Protein AF-A0A7C7A8K2-F1 (afdb_monomer_lite)

Radius of gyration: 17.85 Å; chains: 1; bounding box: 45×29×44 Å

pLDDT: mean 81.15, std 8.79, range [51.19, 93.0]

Sequence (55 aa):
MKIKAKQLSLSDIYDDVQSFFEEDKPKFIKLFESFVDLSELIPSSFYAHYYSHFG

Structure (mmCIF, N/CA/C/O backbone):
data_AF-A0A7C7A8K2-F1
#
_entry.id   AF-A0A7C7A8K2-F1
#
loop_
_atom_site.group_PDB
_atom_site.id
_atom_site.type_symbol
_atom_site.label_atom_id
_atom_site.label_alt_id
_atom_site.label_comp_id
_atom_site.label_asym_id
_atom_site.label_entity_id
_atom_site.label_seq_id
_atom_site.pdbx_PDB_ins_code
_atom_site.Cartn_x
_atom_site.Cartn_y
_atom_site.Cartn_z
_atom_site.occupancy
_atom_site.B_iso_or_equiv
_atom_site.auth_seq_id
_atom_site.auth_comp_id
_atom_site.auth_asym_id
_atom_site.auth_atom_id
_atom_site.pdbx_PDB_model_num
ATOM 1 N N . MET A 1 1 ? -26.889 -17.647 21.900 1.00 51.19 1 MET A N 1
ATOM 2 C CA . MET A 1 1 ? -26.892 -16.236 21.457 1.00 51.19 1 MET A CA 1
ATOM 3 C C . MET A 1 1 ? -26.195 -16.178 20.099 1.00 51.19 1 MET A C 1
ATOM 5 O O . MET A 1 1 ? -25.011 -16.473 20.046 1.00 51.19 1 MET A O 1
ATOM 9 N N . LYS A 1 2 ? -26.915 -15.953 18.987 1.00 56.91 2 LYS A N 1
ATOM 10 C CA . LYS A 1 2 ? -26.285 -15.861 17.654 1.00 56.91 2 LYS A CA 1
ATOM 11 C C . LYS A 1 2 ? -25.664 -14.472 17.518 1.00 56.91 2 LYS A C 1
ATOM 13 O O . LYS A 1 2 ? -26.396 -13.494 17.406 1.00 56.91 2 LYS A O 1
ATOM 18 N N . ILE A 1 3 ? -24.338 -14.395 17.549 1.00 67.38 3 ILE A N 1
ATOM 19 C CA . ILE A 1 3 ? -23.607 -13.173 17.214 1.00 67.38 3 ILE A CA 1
ATOM 20 C C . ILE A 1 3 ? -23.829 -12.956 15.715 1.00 67.38 3 ILE A C 1
ATOM 22 O O . ILE A 1 3 ? -23.359 -13.744 14.897 1.00 67.38 3 ILE A O 1
ATOM 26 N N . LYS A 1 4 ? -24.624 -11.946 15.345 1.00 70.25 4 LYS A N 1
ATOM 27 C CA . LYS A 1 4 ? -24.702 -11.516 13.948 1.00 70.25 4 LYS A CA 1
ATOM 28 C C . LYS A 1 4 ? -23.376 -10.833 13.638 1.00 70.25 4 LYS A C 1
ATOM 30 O O . LYS A 1 4 ? -23.130 -9.744 14.145 1.00 70.25 4 LYS A O 1
ATOM 35 N N . ALA A 1 5 ? -22.521 -11.483 12.852 1.00 73.44 5 ALA A N 1
ATOM 36 C CA . ALA A 1 5 ? -21.357 -10.815 12.292 1.00 73.44 5 ALA A CA 1
ATOM 37 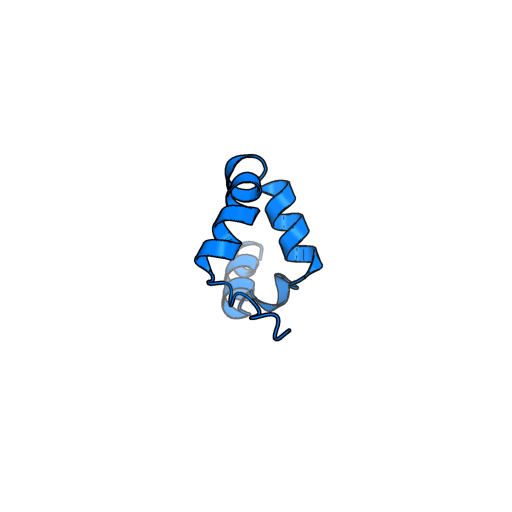C C . ALA A 1 5 ? -21.865 -9.608 11.490 1.00 73.44 5 ALA A C 1
ATOM 39 O O . ALA A 1 5 ? -22.673 -9.776 10.572 1.00 73.44 5 ALA A O 1
ATOM 40 N N . LYS A 1 6 ? -21.468 -8.392 11.887 1.00 79.56 6 LYS A N 1
ATOM 41 C CA . LYS A 1 6 ? -21.730 -7.189 11.093 1.00 79.56 6 LYS A CA 1
ATOM 42 C C . LYS A 1 6 ? -20.953 -7.382 9.793 1.00 79.56 6 LYS A C 1
ATOM 44 O O . LYS A 1 6 ? -19.728 -7.365 9.814 1.00 79.56 6 LYS A O 1
ATOM 49 N N . GLN A 1 7 ? -21.655 -7.634 8.690 1.00 82.38 7 GLN A N 1
ATOM 50 C CA . GLN A 1 7 ? -21.027 -7.592 7.376 1.00 82.38 7 GLN A CA 1
ATOM 51 C C . GLN A 1 7 ? -20.570 -6.153 7.152 1.00 82.38 7 GLN A C 1
ATOM 53 O O . GLN A 1 7 ? -21.390 -5.236 7.178 1.00 82.38 7 GLN A O 1
ATOM 58 N N . LEU A 1 8 ? -19.264 -5.969 7.002 1.00 81.38 8 LEU A N 1
ATOM 59 C CA . LEU A 1 8 ? -18.680 -4.669 6.720 1.00 81.38 8 LEU A CA 1
ATOM 60 C C . LEU A 1 8 ? -18.799 -4.391 5.225 1.00 81.38 8 LEU A C 1
ATOM 62 O O . LEU A 1 8 ? -18.576 -5.279 4.395 1.00 81.38 8 LEU A O 1
ATOM 66 N N . SER A 1 9 ? -19.185 -3.166 4.890 1.00 81.38 9 SER A N 1
ATOM 67 C CA . SER A 1 9 ? -19.073 -2.656 3.531 1.00 81.38 9 SER A CA 1
ATOM 68 C C . SER A 1 9 ? -17.648 -2.156 3.279 1.00 81.38 9 SER A C 1
ATOM 70 O O . SER A 1 9 ? -16.896 -1.884 4.214 1.00 81.38 9 SER A O 1
ATOM 72 N N . LEU A 1 10 ? -17.276 -1.998 2.006 1.00 75.81 10 LEU A N 1
ATOM 73 C CA . LEU A 1 10 ? -16.005 -1.357 1.652 1.00 75.81 10 LEU A CA 1
ATOM 74 C C . LEU A 1 10 ? -15.917 0.074 2.202 1.00 75.81 10 LEU A C 1
ATOM 76 O O . LEU A 1 10 ? -14.828 0.521 2.535 1.00 75.81 10 LEU A O 1
ATOM 80 N N . SER A 1 11 ? -17.053 0.762 2.337 1.00 78.06 11 SER A N 1
ATOM 81 C CA . SER A 1 11 ? -17.136 2.094 2.937 1.00 78.06 11 SER A CA 1
ATOM 82 C C . SER A 1 11 ? -16.790 2.073 4.427 1.00 78.06 11 SER A C 1
ATOM 84 O O . SER A 1 11 ? -15.991 2.892 4.855 1.00 78.06 11 SER A O 1
ATOM 86 N N . ASP A 1 12 ? -17.297 1.091 5.190 1.00 81.69 12 ASP A N 1
ATOM 87 C CA . ASP A 1 12 ? -16.945 0.941 6.615 1.00 81.69 12 ASP A CA 1
ATOM 88 C C . ASP A 1 12 ? -15.427 0.730 6.800 1.00 81.69 12 ASP A C 1
ATOM 90 O O . ASP A 1 12 ? -14.852 1.205 7.769 1.00 81.69 12 ASP A O 1
ATOM 94 N N . ILE A 1 13 ? -14.775 0.016 5.874 1.00 80.44 13 ILE A N 1
ATOM 95 C CA . ILE A 1 13 ? -13.320 -0.218 5.905 1.00 80.44 13 ILE A CA 1
ATOM 96 C C . ILE A 1 13 ? -12.555 1.043 5.491 1.00 80.44 13 ILE A C 1
ATOM 98 O O . ILE A 1 13 ? -11.483 1.317 6.023 1.00 80.44 13 ILE A O 1
ATOM 102 N N . TYR A 1 14 ? -13.085 1.792 4.521 1.00 79.19 14 TYR A N 1
ATOM 103 C CA . TYR A 1 14 ? -12.457 3.006 4.013 1.00 79.19 14 TYR A CA 1
ATOM 104 C C . TYR A 1 14 ? -12.370 4.094 5.087 1.00 79.19 14 TYR A C 1
ATOM 106 O O . TYR A 1 14 ? -11.308 4.693 5.238 1.00 79.19 14 TYR A O 1
ATOM 114 N N . ASP A 1 15 ? -13.435 4.294 5.866 1.00 81.12 15 ASP A N 1
ATOM 115 C CA . ASP A 1 15 ? -13.467 5.285 6.950 1.00 81.12 15 ASP A CA 1
ATOM 116 C C . ASP A 1 15 ? -12.353 5.028 7.989 1.00 81.12 15 ASP A C 1
ATOM 118 O O . ASP A 1 15 ? -11.700 5.964 8.454 1.00 81.12 15 ASP A O 1
ATOM 122 N N . ASP A 1 16 ? -12.052 3.756 8.281 1.00 77.25 16 ASP A N 1
ATOM 123 C CA . ASP A 1 16 ? -11.001 3.354 9.228 1.00 77.25 16 ASP A CA 1
ATOM 124 C C . ASP A 1 16 ? -9.574 3.648 8.724 1.00 77.25 16 ASP A C 1
ATOM 126 O O . ASP A 1 16 ? -8.645 3.793 9.524 1.00 77.25 16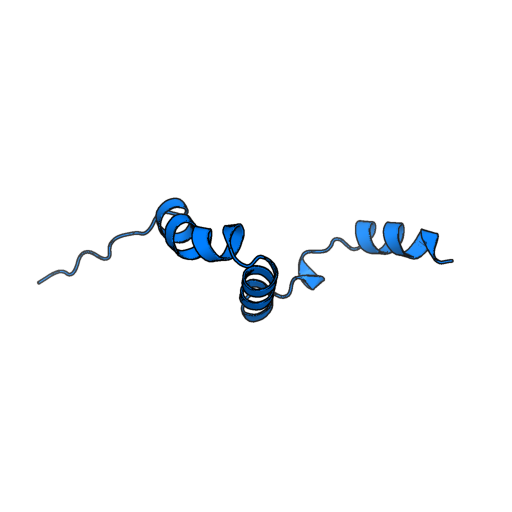 ASP A O 1
ATOM 130 N N . VAL A 1 17 ? -9.376 3.737 7.404 1.00 74.94 17 VAL A N 1
ATOM 131 C CA . VAL A 1 17 ? -8.064 4.010 6.784 1.00 74.94 17 VAL A CA 1
ATOM 132 C C . VAL A 1 17 ? -7.951 5.408 6.179 1.00 74.94 17 VAL A C 1
ATOM 134 O O . VAL A 1 17 ? -6.859 5.806 5.764 1.00 74.94 17 VAL A O 1
ATOM 137 N N . GLN A 1 18 ? -9.045 6.171 6.158 1.00 80.69 18 GLN A N 1
ATOM 138 C CA . GLN A 1 18 ? -9.109 7.510 5.580 1.00 80.69 18 GLN A CA 1
ATOM 139 C C . GLN A 1 18 ? -8.089 8.455 6.225 1.00 80.69 18 GLN A C 1
ATOM 141 O O . GLN A 1 18 ? -7.389 9.178 5.516 1.00 80.69 18 GLN A O 1
ATOM 146 N N . SER A 1 19 ? -7.933 8.397 7.550 1.00 75.50 19 SER A N 1
ATOM 147 C CA . SER A 1 19 ? -6.949 9.211 8.276 1.00 75.50 19 SER A CA 1
ATOM 148 C C . SER A 1 19 ? -5.513 8.927 7.828 1.00 75.50 19 SER A C 1
ATOM 150 O O . SER A 1 19 ? -4.737 9.858 7.642 1.00 75.50 19 SER A O 1
ATOM 152 N N . PHE A 1 20 ? -5.152 7.670 7.544 1.00 71.81 20 PHE A N 1
ATOM 153 C CA . PHE A 1 20 ? -3.829 7.345 6.999 1.00 71.81 20 PHE A CA 1
ATOM 154 C C . PHE A 1 20 ? -3.636 7.888 5.583 1.00 71.81 20 PHE A C 1
ATOM 156 O O . PHE A 1 20 ? -2.523 8.262 5.220 1.00 71.81 20 PHE A O 1
ATOM 163 N N . PHE A 1 21 ? -4.700 7.948 4.783 1.00 72.50 21 PHE A N 1
ATOM 164 C CA . PHE A 1 21 ? -4.632 8.493 3.431 1.00 72.50 21 PHE A CA 1
ATOM 165 C C . PHE A 1 21 ? -4.498 10.025 3.417 1.00 72.50 21 PHE A C 1
ATOM 167 O O . PHE A 1 21 ? -3.783 10.571 2.570 1.00 72.50 21 PHE A O 1
ATOM 174 N N . GLU A 1 22 ? -5.167 10.715 4.344 1.00 77.69 22 GLU A N 1
ATOM 175 C CA . GLU A 1 22 ? -5.168 12.180 4.443 1.00 77.69 22 GLU A CA 1
ATOM 176 C C . GLU A 1 22 ? -3.972 12.735 5.233 1.00 77.69 22 GLU A C 1
ATOM 178 O O . GLU A 1 22 ? -3.388 13.738 4.819 1.00 77.69 22 GLU A O 1
ATOM 183 N N . GLU A 1 23 ? -3.567 12.082 6.325 1.00 74.94 23 GLU A N 1
ATOM 184 C CA . GLU A 1 23 ? -2.531 12.591 7.236 1.00 74.94 23 GLU A CA 1
ATOM 185 C C . GLU A 1 23 ? -1.121 12.066 6.918 1.00 74.94 23 GLU A C 1
ATOM 187 O O . GLU A 1 23 ? -0.146 12.789 7.120 1.00 74.94 23 GLU A O 1
ATOM 192 N N . ASP A 1 24 ? -0.978 10.830 6.412 1.00 75.25 24 ASP A N 1
ATOM 193 C CA . ASP A 1 24 ? 0.338 10.195 6.219 1.00 75.25 24 ASP A CA 1
ATOM 194 C C . ASP A 1 24 ? 0.346 9.181 5.058 1.00 75.25 24 ASP A C 1
ATOM 196 O O . ASP A 1 24 ? 0.432 7.960 5.234 1.00 75.25 24 ASP A O 1
ATOM 200 N N . LYS A 1 25 ? 0.301 9.712 3.828 1.00 76.81 25 LYS A N 1
ATOM 201 C CA . LYS A 1 25 ? 0.422 8.924 2.586 1.00 76.81 25 LYS A CA 1
ATOM 202 C C . LYS A 1 25 ? 1.579 7.912 2.604 1.00 76.81 25 LYS A C 1
ATOM 204 O O . LYS A 1 25 ? 1.345 6.768 2.212 1.00 76.81 25 LYS A O 1
ATOM 209 N N . PRO A 1 26 ? 2.805 8.258 3.047 1.00 83.38 26 PRO A N 1
ATOM 210 C CA . PRO A 1 26 ? 3.885 7.279 3.174 1.00 83.38 26 PRO A CA 1
ATOM 211 C C . PRO A 1 26 ? 3.534 6.073 4.055 1.00 83.38 26 PRO A C 1
ATOM 213 O O . PRO A 1 26 ? 3.883 4.940 3.715 1.00 83.38 26 PRO A O 1
ATOM 216 N N . LYS A 1 27 ? 2.836 6.285 5.175 1.00 80.50 27 LYS A N 1
ATOM 217 C CA . LYS A 1 27 ? 2.391 5.205 6.065 1.00 80.50 27 LYS A CA 1
ATOM 218 C C . LYS A 1 27 ? 1.306 4.337 5.430 1.00 80.50 27 LYS A C 1
ATOM 220 O O . LYS A 1 27 ? 1.353 3.118 5.594 1.00 80.50 27 LYS A O 1
ATOM 225 N N . PHE A 1 28 ? 0.387 4.932 4.670 1.00 81.44 28 PHE A N 1
ATOM 226 C CA . PHE A 1 28 ? -0.610 4.184 3.898 1.00 81.44 28 PHE A CA 1
ATOM 227 C C . PHE A 1 28 ? 0.044 3.250 2.867 1.00 81.44 28 PHE A C 1
ATOM 229 O O . PHE A 1 28 ? -0.290 2.068 2.819 1.00 81.44 28 PHE A O 1
ATOM 236 N N . ILE A 1 29 ? 1.023 3.744 2.099 1.00 81.88 29 ILE A N 1
ATOM 237 C CA . ILE A 1 29 ? 1.744 2.928 1.106 1.00 81.88 29 ILE A CA 1
ATOM 238 C C . ILE A 1 29 ? 2.482 1.762 1.774 1.00 81.88 29 ILE A C 1
ATOM 240 O O . ILE A 1 29 ? 2.326 0.627 1.336 1.00 81.88 29 ILE A O 1
ATOM 244 N N . LYS A 1 30 ? 3.186 2.002 2.890 1.00 84.50 30 LYS A N 1
ATOM 245 C CA . LYS A 1 30 ? 3.859 0.932 3.654 1.00 84.50 30 LYS A CA 1
ATOM 246 C C . LYS A 1 30 ? 2.897 -0.136 4.171 1.00 84.50 30 LYS A C 1
ATOM 248 O O . LYS A 1 30 ? 3.236 -1.316 4.190 1.00 84.50 30 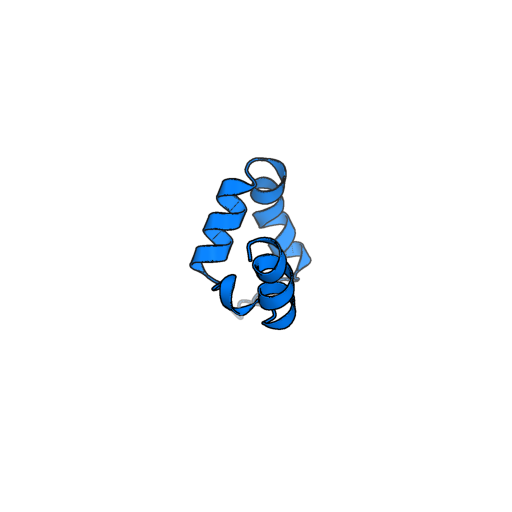LYS A O 1
ATOM 253 N N . LEU A 1 31 ? 1.709 0.270 4.624 1.00 82.25 31 LEU A N 1
ATOM 254 C CA . LEU A 1 31 ? 0.674 -0.670 5.047 1.00 82.25 31 LEU A CA 1
ATOM 255 C C . LEU A 1 31 ? 0.221 -1.524 3.859 1.00 82.25 31 LEU A C 1
ATOM 257 O O . LEU A 1 31 ? 0.129 -2.741 3.985 1.00 82.25 31 LEU A O 1
ATOM 261 N N . PHE A 1 32 ? 0.001 -0.904 2.702 1.00 83.69 32 PHE A N 1
ATOM 262 C CA . PHE A 1 32 ? -0.396 -1.606 1.485 1.00 83.69 32 PHE A CA 1
ATOM 263 C C . PHE A 1 32 ? 0.664 -2.615 1.027 1.00 83.69 32 PHE A C 1
ATOM 265 O O . PHE A 1 32 ? 0.331 -3.775 0.802 1.00 83.69 32 PHE A O 1
ATOM 272 N N . GLU A 1 33 ? 1.937 -2.213 1.006 1.00 86.25 33 GLU A N 1
ATOM 273 C CA . GLU A 1 33 ? 3.085 -3.076 0.683 1.00 86.25 33 GLU A CA 1
ATOM 274 C C . GLU A 1 33 ? 3.212 -4.288 1.624 1.00 86.25 33 GLU A C 1
ATOM 276 O O . GLU A 1 33 ? 3.747 -5.320 1.230 1.00 86.25 33 GLU A O 1
ATOM 281 N N . SER A 1 34 ? 2.711 -4.198 2.864 1.00 88.12 34 SER A N 1
ATOM 282 C CA . SER A 1 34 ? 2.753 -5.322 3.814 1.00 88.12 34 SER A CA 1
ATOM 283 C C . SER A 1 34 ? 1.725 -6.424 3.532 1.00 88.12 34 SER A C 1
ATOM 285 O O . SER A 1 34 ? 1.900 -7.552 3.995 1.00 88.12 34 SER A O 1
ATOM 287 N N . PHE A 1 35 ? 0.663 -6.115 2.782 1.00 87.00 35 PHE A N 1
ATOM 288 C CA . PHE A 1 35 ? -0.420 -7.054 2.468 1.00 87.00 35 PHE A CA 1
ATOM 289 C C . PHE A 1 35 ? -0.519 -7.389 0.980 1.00 87.00 35 PHE A C 1
ATOM 291 O O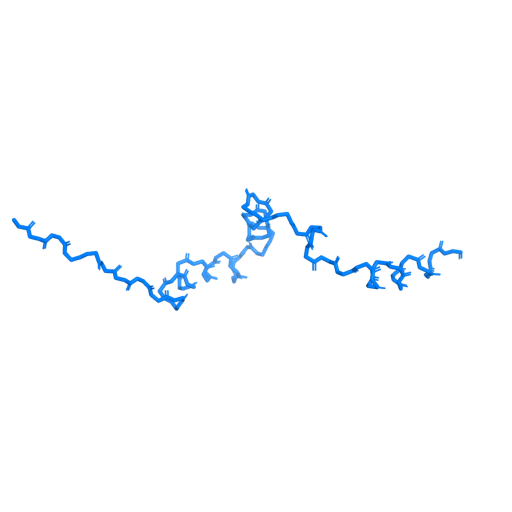 . PHE A 1 35 ? -1.094 -8.419 0.630 1.00 87.00 35 PHE A O 1
ATOM 298 N N . VAL A 1 36 ? 0.002 -6.521 0.112 1.00 86.88 36 VAL A N 1
ATOM 299 C CA . VAL A 1 36 ? -0.095 -6.631 -1.342 1.00 86.88 36 VAL A CA 1
ATOM 300 C C . VAL A 1 36 ? 1.266 -6.323 -1.949 1.00 86.88 36 VAL A C 1
ATOM 302 O O . VAL A 1 36 ? 1.834 -5.260 -1.700 1.00 86.88 36 VAL A O 1
ATOM 305 N N . ASP A 1 37 ? 1.765 -7.223 -2.795 1.00 87.69 37 ASP A N 1
ATOM 306 C CA . ASP A 1 37 ? 2.924 -6.920 -3.626 1.00 87.69 37 ASP A CA 1
ATOM 307 C C . ASP A 1 37 ? 2.500 -5.953 -4.738 1.00 87.69 37 ASP A C 1
ATOM 309 O O . ASP A 1 37 ? 1.878 -6.325 -5.735 1.00 87.69 37 ASP A O 1
ATOM 313 N N . LEU A 1 38 ? 2.819 -4.673 -4.549 1.00 83.50 38 LEU A N 1
ATOM 314 C CA . LEU A 1 38 ? 2.500 -3.629 -5.517 1.00 83.50 38 LEU A CA 1
ATOM 315 C C . LEU A 1 38 ? 3.186 -3.853 -6.870 1.00 83.50 38 LEU A C 1
ATOM 317 O O . LEU A 1 38 ? 2.681 -3.361 -7.878 1.00 83.50 38 LEU A O 1
ATOM 321 N N . SER A 1 39 ? 4.302 -4.589 -6.916 1.00 85.00 39 SER A N 1
ATOM 322 C CA . SER A 1 39 ? 5.010 -4.868 -8.167 1.00 85.00 39 SER A CA 1
ATOM 323 C C . SER A 1 39 ? 4.212 -5.794 -9.085 1.00 85.00 39 SER A C 1
ATOM 325 O O . SER A 1 39 ? 4.219 -5.593 -10.299 1.00 85.00 39 SER A O 1
ATOM 327 N N . GLU A 1 40 ? 3.437 -6.725 -8.518 1.00 88.38 40 GLU A N 1
ATOM 328 C CA . GLU A 1 40 ? 2.561 -7.627 -9.277 1.00 88.38 40 GLU A CA 1
ATOM 329 C C . GLU A 1 40 ? 1.375 -6.895 -9.919 1.00 88.38 40 GLU A C 1
ATOM 331 O O . GLU A 1 40 ? 0.819 -7.352 -10.918 1.00 88.38 40 GLU A O 1
ATOM 336 N N . LEU A 1 41 ? 0.994 -5.737 -9.372 1.00 88.31 41 LEU A N 1
ATOM 337 C CA . LEU A 1 41 ? -0.090 -4.918 -9.913 1.00 88.31 41 LEU A CA 1
ATOM 338 C C . LEU A 1 41 ? 0.343 -4.079 -11.120 1.00 88.31 41 LEU A C 1
ATOM 340 O O . LEU A 1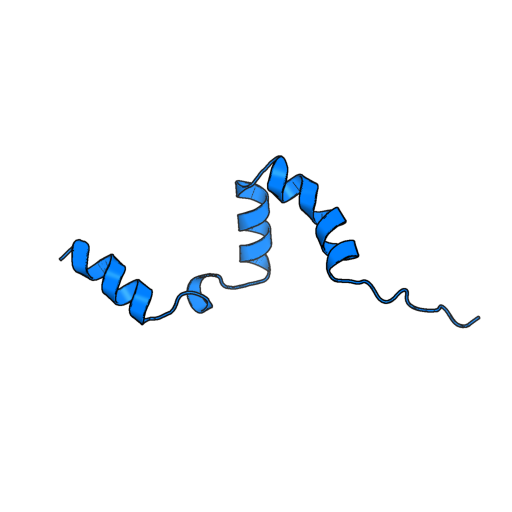 41 ? -0.519 -3.557 -11.831 1.00 88.31 41 LEU A O 1
ATOM 344 N N . ILE A 1 42 ? 1.650 -3.915 -11.354 1.00 87.62 42 ILE A N 1
ATOM 345 C CA . ILE A 1 42 ? 2.166 -3.107 -12.461 1.00 87.62 42 ILE A CA 1
ATOM 346 C C . ILE A 1 42 ? 2.162 -3.949 -13.745 1.00 87.62 42 ILE 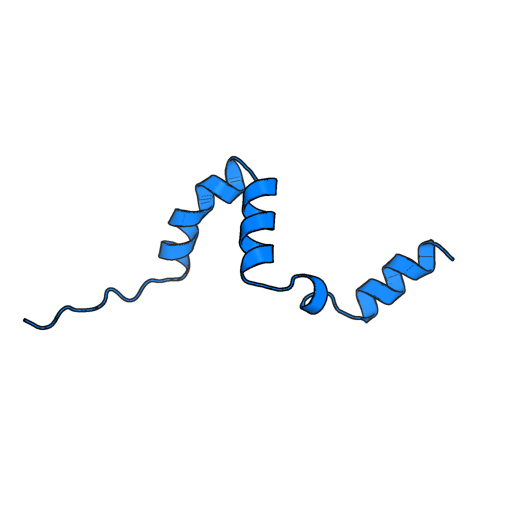A C 1
ATOM 348 O O . ILE A 1 42 ? 2.889 -4.940 -13.839 1.00 87.62 42 ILE A O 1
ATOM 352 N N . PRO A 1 43 ? 1.412 -3.553 -14.790 1.00 93.00 43 PRO A N 1
ATOM 353 C CA . PRO A 1 43 ? 1.427 -4.272 -16.055 1.00 93.00 43 PRO A CA 1
ATOM 354 C C . PRO A 1 43 ? 2.805 -4.220 -16.720 1.00 93.00 43 PRO A C 1
ATOM 356 O O . PRO A 1 43 ? 3.455 -3.172 -16.767 1.00 93.00 43 PRO A O 1
ATOM 359 N N . SER A 1 44 ? 3.209 -5.327 -17.343 1.00 90.50 44 SER A N 1
ATOM 360 C CA . SER A 1 44 ? 4.488 -5.421 -18.059 1.00 90.50 44 SER A CA 1
ATOM 361 C C . SER A 1 44 ? 4.636 -4.376 -19.172 1.00 90.50 44 SER A C 1
ATOM 363 O O . SER A 1 44 ? 5.737 -3.883 -19.413 1.00 90.50 44 SER A O 1
ATOM 365 N N . SER A 1 45 ? 3.533 -3.982 -19.815 1.00 92.50 45 SER A N 1
ATOM 366 C CA . SER A 1 45 ? 3.513 -2.914 -20.821 1.00 92.50 45 SER A CA 1
ATOM 367 C C . SER A 1 45 ? 3.915 -1.559 -20.240 1.00 92.50 45 SER A C 1
ATOM 369 O O . SER A 1 45 ? 4.702 -0.841 -20.853 1.00 92.50 45 SER A O 1
ATOM 371 N N . PHE A 1 46 ? 3.424 -1.220 -19.045 1.00 92.00 46 PHE A N 1
ATOM 372 C CA . PHE A 1 46 ? 3.793 0.015 -18.359 1.00 92.00 46 PHE A CA 1
ATOM 373 C C . PHE A 1 46 ? 5.287 0.024 -18.029 1.00 92.00 46 PHE A C 1
ATOM 375 O O . PHE A 1 46 ? 5.971 1.006 -18.310 1.00 92.00 46 PHE A O 1
ATOM 382 N N . TYR A 1 47 ? 5.801 -1.094 -17.504 1.00 89.25 47 TYR A N 1
ATOM 383 C CA . TYR A 1 47 ? 7.224 -1.255 -17.206 1.00 89.25 47 TYR A CA 1
ATOM 384 C C . TYR A 1 47 ? 8.081 -1.051 -18.464 1.00 89.25 47 TYR A C 1
ATOM 386 O O . TYR A 1 47 ? 8.993 -0.225 -18.469 1.00 89.25 47 TYR A O 1
ATOM 394 N N . ALA A 1 48 ? 7.743 -1.729 -19.566 1.00 90.88 48 ALA A N 1
ATOM 395 C CA . ALA A 1 48 ? 8.458 -1.595 -20.834 1.00 90.88 48 ALA A CA 1
ATOM 396 C C . ALA A 1 48 ? 8.463 -0.146 -21.353 1.00 90.88 48 ALA A C 1
ATOM 398 O O . ALA A 1 48 ? 9.509 0.363 -21.755 1.00 90.88 48 ALA A O 1
ATOM 399 N N . HIS A 1 49 ? 7.318 0.540 -21.300 1.00 92.25 49 HIS A N 1
ATOM 400 C CA . HIS A 1 49 ? 7.223 1.940 -21.710 1.00 92.25 49 HIS A CA 1
ATOM 401 C C . HIS A 1 49 ? 8.051 2.871 -20.821 1.00 92.25 49 HIS A C 1
ATOM 403 O O . HIS A 1 49 ? 8.784 3.705 -21.350 1.00 92.25 49 HIS A O 1
ATOM 409 N N . TYR A 1 50 ? 7.983 2.722 -19.498 1.00 90.81 50 TYR A N 1
ATOM 410 C CA . TYR A 1 50 ? 8.738 3.561 -18.568 1.00 90.81 50 TYR A CA 1
ATOM 411 C C . TYR A 1 50 ? 10.251 3.420 -18.778 1.00 90.81 50 TYR A C 1
ATOM 413 O O . TYR A 1 50 ? 10.943 4.420 -18.965 1.00 90.81 50 TYR A O 1
ATOM 421 N N . TYR A 1 51 ? 10.759 2.184 -18.829 1.00 89.94 51 TYR A N 1
ATOM 422 C CA . TYR A 1 51 ? 12.196 1.927 -18.963 1.00 89.94 51 TYR A CA 1
ATOM 423 C C . TYR A 1 51 ? 12.749 2.187 -20.368 1.00 89.94 51 TYR A C 1
ATOM 425 O O . TYR A 1 51 ? 13.942 2.451 -20.498 1.00 89.94 51 TYR A O 1
ATOM 433 N N . SER A 1 52 ? 11.905 2.214 -21.407 1.00 91.12 52 SER A N 1
ATOM 434 C CA . SER A 1 52 ? 12.334 2.610 -22.760 1.00 91.12 52 SER A CA 1
ATOM 435 C C . SER A 1 52 ? 12.902 4.032 -22.835 1.00 91.12 52 SER A C 1
ATOM 437 O O . SER A 1 52 ? 13.683 4.330 -23.732 1.00 91.12 52 SER A O 1
ATOM 439 N N . HIS A 1 53 ? 12.541 4.902 -21.886 1.00 83.69 53 HIS A N 1
ATOM 440 C CA . HIS A 1 53 ? 13.007 6.289 -21.829 1.00 83.69 53 HIS A CA 1
ATOM 441 C C . HIS A 1 53 ? 14.391 6.448 -21.178 1.00 83.69 53 HIS A C 1
ATOM 443 O O . HIS A 1 53 ? 14.970 7.530 -21.226 1.00 83.69 53 HIS A O 1
ATOM 449 N N . PHE A 1 54 ? 14.906 5.386 -20.555 1.00 86.12 54 PHE A N 1
ATOM 450 C CA . PHE A 1 54 ? 16.218 5.350 -19.903 1.00 86.12 54 PHE A CA 1
ATOM 451 C C . PHE A 1 54 ? 17.259 4.569 -20.727 1.00 86.12 54 PHE A C 1
ATOM 453 O O . PHE A 1 54 ? 18.332 4.264 -20.206 1.00 86.12 54 PHE A O 1
ATOM 460 N N . GLY A 1 55 ? 16.911 4.214 -21.974 1.00 57.47 55 GLY A N 1
ATOM 461 C CA . GLY A 1 55 ? 17.787 3.564 -22.953 1.00 57.47 55 GLY A CA 1
ATOM 462 C C . GLY A 1 55 ? 18.768 4.517 -23.618 1.00 57.47 55 GLY A C 1
ATOM 463 O O . GLY A 1 55 ? 18.405 5.695 -23.829 1.00 57.47 55 GLY A O 1
#

Secondary structure (DSSP, 8-state):
------PPPHHHHHHHHHHHHHH-HHHHHHHHHHHS-TTTTS-HHHHHHHHHTT-

Foldseek 3Di:
DDDDDPPDDPVNVCVVCVCCVVPPVPVSVVVCVVPDVVVVVDDPVNVCVVCVVVD